Protein AF-A0A968U098-F1 (afdb_monomer_lite)

Foldseek 3Di:
DWDPPPPPCVLVFPFDCAADFVVCLVVVDKDKFLWQCVDPSDDDSDPLSNTWIKIKHFQDDVPDTFWIKMFTASHGNLPDDDDPVVVVVLSPVLNVQLVVLVVVVVVVVVVVVVVVVVDDDDDDDPRPHSLNSNAVSLQVVCVVSVTQKMWIWTQDPVRTTGTRYIIGGDDDDDDDDDD

Radius of gyration: 17.84 Å; chains: 1; bounding box: 46×29×56 Å

pLDDT: mean 72.36, std 17.35, range [29.36, 93.0]

Sequence (179 aa):
MVLFVRCHLNWLATSSTRGLAGWVLRHNHTVVLSHVADDPRWIARSPDQKSGSVIAMPIKHGETLIGVMTLFHEQPNHFPGYDPLLLEGLAALVSLALTATRRRISEMMRRDQSLALLSTSQHLTVERTLEDVAMLLQEKSVSLFDVTYGLLFLSNEHGVLAPVAVARHARGTTEQDHC

Structure (mmCIF, N/CA/C/O backbone):
data_AF-A0A968U098-F1
#
_entry.id   AF-A0A968U098-F1
#
loop_
_atom_site.group_PDB
_atom_site.id
_atom_site.type_symbol
_atom_site.label_atom_id
_atom_site.label_alt_id
_atom_site.label_comp_id
_atom_site.label_asym_id
_atom_site.label_entity_id
_atom_site.label_seq_id
_atom_site.pdbx_PDB_ins_code
_atom_site.Cartn_x
_atom_site.Cartn_y
_atom_site.Cartn_z
_atom_site.occupancy
_atom_site.B_iso_or_equiv
_atom_site.auth_seq_id
_atom_site.auth_comp_id
_atom_site.auth_asym_id
_atom_site.auth_atom_id
_atom_site.pdbx_PDB_model_num
ATOM 1 N N . MET A 1 1 ? 18.638 -8.814 9.107 1.00 34.00 1 MET A N 1
ATOM 2 C CA . MET A 1 1 ? 18.213 -8.054 10.305 1.00 34.00 1 MET A CA 1
ATOM 3 C C . MET A 1 1 ? 17.453 -6.850 9.787 1.00 34.00 1 MET A C 1
ATOM 5 O O . MET A 1 1 ? 18.045 -6.098 9.032 1.00 34.00 1 MET A O 1
ATOM 9 N N . VAL A 1 2 ? 16.149 -6.726 10.043 1.00 36.69 2 VAL A N 1
ATOM 10 C CA . VAL A 1 2 ? 15.359 -5.574 9.568 1.00 36.69 2 VAL A CA 1
ATOM 11 C C . VAL A 1 2 ? 15.826 -4.352 10.360 1.00 36.69 2 VAL A C 1
ATOM 13 O O . VAL A 1 2 ? 15.681 -4.328 11.580 1.00 36.69 2 VAL A O 1
ATOM 16 N N . LEU A 1 3 ? 16.468 -3.379 9.705 1.00 39.25 3 LEU A N 1
ATOM 17 C CA . LEU A 1 3 ? 16.825 -2.132 10.379 1.00 39.25 3 LEU A CA 1
ATOM 18 C C . LEU A 1 3 ? 15.561 -1.282 10.479 1.00 39.25 3 LEU A C 1
ATOM 20 O O . LEU A 1 3 ? 15.007 -0.835 9.473 1.00 39.25 3 LEU A O 1
ATOM 24 N N . PHE A 1 4 ? 15.122 -1.054 11.711 1.00 38.16 4 PHE A N 1
ATOM 25 C CA . PHE A 1 4 ? 14.079 -0.092 12.017 1.00 38.16 4 PHE A CA 1
ATOM 26 C C . PHE A 1 4 ? 14.643 1.309 11.829 1.00 38.16 4 PHE A C 1
ATOM 28 O O . PHE A 1 4 ? 15.234 1.888 12.739 1.00 38.16 4 PHE A O 1
ATOM 35 N N . VAL A 1 5 ? 14.449 1.877 10.645 1.00 39.12 5 VAL A N 1
ATOM 36 C CA . VAL A 1 5 ? 14.678 3.303 10.462 1.00 39.12 5 VAL A CA 1
ATOM 37 C C . VAL A 1 5 ? 13.478 4.022 11.076 1.00 39.12 5 VAL A C 1
ATOM 39 O O . VAL A 1 5 ? 12.508 4.345 10.398 1.00 39.12 5 VAL A O 1
ATOM 42 N N . ARG A 1 6 ? 13.557 4.309 12.380 1.00 38.03 6 ARG A N 1
ATOM 43 C CA . ARG A 1 6 ? 12.706 5.304 13.058 1.00 38.03 6 ARG A CA 1
ATOM 44 C C . ARG A 1 6 ? 13.122 6.725 12.628 1.00 38.03 6 ARG A C 1
ATOM 46 O O . ARG A 1 6 ? 13.157 7.636 13.449 1.00 38.03 6 ARG A O 1
ATOM 53 N N . CYS A 1 7 ? 13.494 6.909 11.353 1.00 35.41 7 CYS A N 1
ATOM 54 C CA . CYS A 1 7 ? 13.735 8.226 10.775 1.00 35.41 7 CYS A CA 1
ATOM 55 C C . CYS A 1 7 ? 12.417 8.960 10.870 1.00 35.41 7 CYS A C 1
ATOM 57 O O . CYS A 1 7 ? 11.389 8.436 10.439 1.00 35.41 7 CYS A O 1
ATOM 59 N N . HIS A 1 8 ? 12.468 10.160 11.436 1.00 37.28 8 HIS A N 1
ATOM 60 C CA . HIS A 1 8 ? 11.374 11.110 11.439 1.00 37.28 8 HIS A CA 1
ATOM 61 C C . HIS A 1 8 ? 10.542 10.980 10.157 1.00 37.28 8 HIS A C 1
ATOM 63 O O . HIS A 1 8 ? 11.017 11.302 9.066 1.00 37.28 8 HIS A O 1
ATOM 69 N N . LEU A 1 9 ? 9.283 10.549 10.309 1.00 45.31 9 LEU A N 1
ATOM 70 C CA . LEU A 1 9 ? 8.266 10.488 9.251 1.00 45.31 9 LEU A CA 1
ATOM 71 C C . LEU A 1 9 ? 8.205 11.788 8.421 1.00 45.31 9 LEU A C 1
ATOM 73 O O . LEU A 1 9 ? 7.712 11.779 7.301 1.00 45.31 9 LEU A O 1
ATOM 77 N N . ASN A 1 10 ? 8.746 12.886 8.952 1.00 36.47 10 ASN A N 1
ATOM 78 C CA . ASN A 1 10 ? 8.757 14.238 8.416 1.00 36.47 10 ASN A CA 1
ATOM 79 C C . ASN A 1 10 ? 9.277 14.383 6.972 1.00 36.47 10 ASN A C 1
ATOM 81 O O . ASN A 1 10 ? 8.803 15.270 6.272 1.00 36.47 10 ASN A O 1
ATOM 85 N N . TRP A 1 11 ? 10.189 13.526 6.491 1.00 35.16 11 TRP A N 1
ATOM 86 C CA . TRP A 1 11 ? 10.687 13.600 5.100 1.00 35.16 11 TRP A CA 1
ATOM 87 C C . TRP A 1 11 ? 9.910 12.724 4.100 1.00 35.16 11 TRP A C 1
ATOM 89 O O . TRP A 1 11 ? 9.937 12.982 2.899 1.00 35.16 11 TRP A O 1
ATOM 99 N N . LEU A 1 12 ? 9.153 11.728 4.580 1.00 46.22 12 LEU A N 1
ATOM 100 C CA . LEU A 1 12 ? 8.230 10.919 3.763 1.00 46.22 12 LEU A CA 1
ATOM 101 C C . LEU A 1 12 ? 6.767 11.394 3.883 1.00 46.22 12 LEU A C 1
ATOM 103 O O . LEU A 1 12 ? 5.911 10.937 3.123 1.00 46.22 12 LEU A O 1
ATOM 107 N N . ALA A 1 13 ? 6.492 12.344 4.787 1.00 44.25 13 ALA A N 1
ATOM 108 C CA . ALA A 1 13 ? 5.191 12.923 5.138 1.00 44.25 13 ALA A CA 1
ATOM 109 C C . ALA A 1 13 ? 4.600 13.876 4.085 1.00 44.25 13 ALA A C 1
ATOM 111 O O . ALA A 1 13 ? 3.908 14.835 4.424 1.00 44.25 13 ALA A O 1
ATOM 112 N N . THR A 1 14 ? 4.806 13.620 2.793 1.00 50.09 14 THR A N 1
ATOM 113 C CA . THR A 1 14 ? 3.927 14.233 1.793 1.00 50.09 14 THR A CA 1
ATOM 114 C C . THR A 1 14 ? 2.668 13.397 1.697 1.00 50.09 14 THR A C 1
ATOM 116 O O . THR A 1 14 ? 2.635 12.337 1.065 1.00 50.09 14 THR A O 1
ATOM 119 N N . SER A 1 15 ? 1.619 13.890 2.349 1.00 54.84 15 SER A N 1
ATOM 120 C CA . SER A 1 15 ? 0.276 13.408 2.112 1.00 54.84 15 SER A CA 1
ATOM 121 C C . SER A 1 15 ? -0.041 13.621 0.628 1.00 54.84 15 SER A C 1
ATOM 123 O O . SER A 1 15 ? 0.012 14.736 0.111 1.00 54.84 15 SER A O 1
ATOM 125 N N . SER A 1 16 ? -0.221 12.535 -0.123 1.00 60.75 16 SER A N 1
ATOM 126 C CA . SER A 1 16 ? -0.297 12.625 -1.583 1.00 60.75 16 SER A CA 1
ATOM 127 C C . SER A 1 16 ? -1.371 11.709 -2.128 1.00 60.75 16 SER A C 1
ATOM 129 O O . SER A 1 16 ? -1.274 10.487 -2.084 1.00 60.75 16 SER A O 1
ATOM 131 N N . THR A 1 17 ? -2.389 12.328 -2.714 1.00 67.38 17 THR A N 1
ATOM 132 C CA . THR A 1 17 ? -3.377 11.667 -3.570 1.00 67.38 17 THR A CA 1
ATOM 133 C C . THR A 1 17 ? -2.851 11.461 -4.996 1.00 67.38 17 THR A C 1
ATOM 135 O O . THR A 1 17 ? -3.585 10.993 -5.869 1.00 67.38 17 THR A O 1
ATOM 13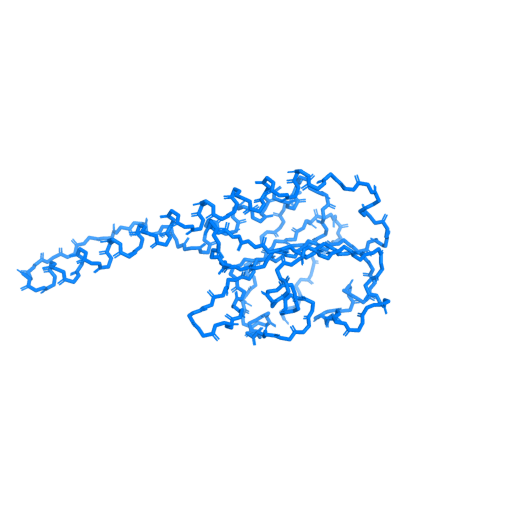8 N N . ARG A 1 18 ? -1.587 11.808 -5.275 1.00 77.75 18 ARG A N 1
ATOM 139 C CA . ARG A 1 18 ? -0.956 11.709 -6.599 1.00 77.75 18 ARG A CA 1
ATOM 140 C C . ARG A 1 18 ? -0.008 10.508 -6.686 1.00 77.75 18 ARG A C 1
ATOM 142 O O . ARG A 1 18 ? 0.319 9.875 -5.686 1.00 77.75 18 ARG A O 1
ATOM 149 N N . GLY A 1 19 ? 0.426 10.201 -7.906 1.00 87.06 19 GLY A N 1
ATOM 150 C CA . GLY A 1 19 ? 1.302 9.067 -8.198 1.00 87.06 19 GLY A CA 1
ATOM 151 C C . GLY A 1 19 ? 0.599 7.710 -8.110 1.00 87.06 19 GLY A C 1
ATOM 152 O O . GLY A 1 19 ? -0.633 7.630 -8.070 1.00 87.06 19 GLY A O 1
ATOM 153 N N . LEU A 1 20 ? 1.395 6.643 -8.092 1.00 90.50 20 LEU A N 1
ATOM 154 C CA . LEU A 1 20 ? 0.936 5.259 -8.176 1.00 90.50 20 LEU A CA 1
ATOM 155 C C . LEU A 1 20 ? -0.011 4.898 -7.027 1.00 90.50 20 LEU A C 1
ATOM 157 O O . LEU A 1 20 ? -1.100 4.392 -7.275 1.00 90.50 20 LEU A O 1
ATOM 161 N N . ALA A 1 21 ? 0.350 5.238 -5.786 1.00 88.31 21 ALA A N 1
ATOM 162 C CA . ALA A 1 21 ? -0.489 4.963 -4.619 1.00 88.31 21 ALA A CA 1
ATOM 163 C C . ALA A 1 21 ? -1.846 5.685 -4.701 1.00 88.31 21 ALA A C 1
ATOM 165 O O . ALA A 1 21 ? -2.891 5.083 -4.472 1.00 88.31 21 ALA A O 1
ATOM 166 N N . GLY A 1 22 ? -1.855 6.956 -5.115 1.00 88.69 22 GLY A N 1
ATOM 167 C CA . GLY A 1 22 ? -3.098 7.692 -5.336 1.00 88.69 22 GLY A CA 1
ATOM 168 C C . GLY A 1 22 ? -3.953 7.110 -6.467 1.00 88.69 22 GLY A C 1
ATOM 169 O O . GLY A 1 22 ? -5.180 7.109 -6.382 1.00 88.69 22 GLY A O 1
ATOM 170 N N . TRP A 1 23 ? -3.323 6.591 -7.526 1.00 92.06 23 TRP A N 1
ATOM 171 C CA . TRP A 1 23 ? -4.032 5.902 -8.604 1.00 92.06 23 TRP A CA 1
ATOM 172 C C . TRP A 1 23 ? -4.686 4.606 -8.111 1.00 92.06 23 TRP A C 1
ATOM 174 O O . TRP A 1 23 ? -5.867 4.405 -8.391 1.00 92.06 23 TRP A O 1
ATOM 184 N N . VAL A 1 24 ? -3.959 3.789 -7.339 1.00 92.75 24 VAL A N 1
ATOM 185 C CA . VAL A 1 24 ? -4.471 2.549 -6.725 1.00 92.75 24 VAL A CA 1
ATOM 186 C C . VAL A 1 24 ? -5.646 2.842 -5.800 1.00 92.75 24 VAL A C 1
ATOM 188 O O . VAL A 1 24 ? -6.665 2.165 -5.890 1.00 92.75 24 VAL A O 1
ATOM 191 N N . LEU A 1 25 ? -5.552 3.892 -4.977 1.00 89.00 25 LEU A N 1
ATOM 192 C CA . LEU A 1 25 ? -6.653 4.307 -4.109 1.00 89.00 25 LEU A CA 1
ATOM 193 C C . LEU A 1 25 ? -7.922 4.637 -4.913 1.00 89.00 25 LEU A C 1
ATOM 195 O O . LEU A 1 25 ? -9.009 4.232 -4.526 1.00 89.00 25 LEU A O 1
ATOM 199 N N . ARG A 1 26 ? -7.803 5.354 -6.039 1.00 88.50 26 ARG A N 1
ATOM 200 C CA . ARG A 1 26 ? -8.969 5.764 -6.847 1.00 88.50 26 ARG A CA 1
ATOM 201 C C . ARG A 1 26 ? -9.582 4.639 -7.674 1.00 88.50 26 ARG A C 1
ATOM 203 O O . ARG A 1 26 ? -10.795 4.599 -7.822 1.00 88.50 26 ARG A O 1
ATOM 210 N N . HIS A 1 27 ? -8.749 3.780 -8.255 1.00 91.00 27 HIS A N 1
ATOM 211 C CA . HIS A 1 27 ? -9.205 2.729 -9.177 1.00 91.00 27 HIS A CA 1
ATOM 212 C C . HIS A 1 27 ? -9.439 1.400 -8.481 1.00 91.00 27 HIS A C 1
ATOM 214 O O . HIS A 1 27 ? -9.984 0.481 -9.081 1.00 91.00 27 HIS A O 1
ATOM 220 N N . ASN A 1 28 ? -9.029 1.301 -7.220 1.00 90.56 28 ASN A N 1
ATOM 221 C CA . ASN A 1 28 ? -9.250 0.140 -6.392 1.00 90.56 28 ASN A CA 1
ATOM 222 C C . ASN A 1 28 ? -8.646 -1.163 -6.947 1.00 90.56 28 ASN A C 1
ATOM 224 O O . ASN A 1 28 ? -9.174 -2.254 -6.719 1.00 90.56 28 ASN A O 1
ATOM 228 N N . HIS A 1 29 ? -7.536 -1.032 -7.675 1.00 90.44 29 HIS A N 1
ATOM 229 C CA . HIS A 1 29 ? -6.861 -2.113 -8.383 1.00 90.44 29 HIS A CA 1
ATOM 230 C C . HIS A 1 29 ? -5.395 -2.196 -7.985 1.00 90.44 29 HIS A C 1
ATOM 232 O O . HIS A 1 29 ? -4.699 -1.180 -7.937 1.00 90.44 29 HIS A O 1
ATOM 238 N N . THR A 1 30 ? -4.928 -3.422 -7.754 1.00 90.75 30 THR A N 1
ATOM 239 C CA . THR A 1 30 ? -3.509 -3.715 -7.565 1.00 90.75 30 THR A CA 1
ATOM 240 C C . THR A 1 30 ? -2.749 -3.454 -8.861 1.00 90.75 30 THR A C 1
ATOM 242 O O . THR A 1 30 ? -3.186 -3.852 -9.940 1.00 90.75 30 THR A O 1
ATOM 245 N N . VAL A 1 31 ? -1.602 -2.787 -8.755 1.00 91.94 31 VAL A N 1
ATOM 246 C CA . VAL A 1 31 ? -0.679 -2.555 -9.868 1.00 91.94 31 VAL A CA 1
ATOM 247 C C . VAL A 1 31 ? 0.639 -3.232 -9.554 1.00 91.94 31 VAL A C 1
ATOM 249 O O . VAL A 1 31 ? 1.175 -3.066 -8.459 1.00 91.94 31 VAL A O 1
ATOM 252 N N . VAL A 1 32 ? 1.174 -3.953 -10.535 1.00 92.12 32 VAL A N 1
ATOM 253 C CA . VAL A 1 32 ? 2.505 -4.552 -10.464 1.00 92.12 32 VAL A CA 1
ATOM 254 C C . VAL A 1 32 ? 3.322 -4.037 -11.629 1.00 92.12 32 VAL A C 1
ATOM 256 O O . VAL A 1 32 ? 2.925 -4.184 -12.783 1.00 92.12 32 VAL A O 1
ATOM 259 N N . LEU A 1 33 ? 4.443 -3.400 -11.313 1.00 92.50 33 LEU A N 1
ATOM 260 C CA . LEU A 1 33 ? 5.384 -2.880 -12.288 1.00 92.50 33 LEU A CA 1
ATOM 261 C C . LEU A 1 33 ? 6.662 -3.697 -12.215 1.00 92.50 33 LEU A C 1
ATOM 263 O O . LEU A 1 33 ? 7.325 -3.748 -11.179 1.00 92.50 33 LEU A O 1
ATOM 267 N N . SER A 1 34 ? 7.026 -4.285 -13.346 1.00 92.31 34 SER A N 1
ATOM 268 C CA . SER A 1 34 ? 8.303 -4.968 -13.518 1.00 92.31 34 SER A CA 1
ATOM 269 C C . SER A 1 34 ? 9.489 -4.005 -13.544 1.00 92.31 34 SER A C 1
ATOM 271 O O . SER A 1 34 ? 10.586 -4.388 -13.149 1.00 92.31 34 SER A O 1
ATOM 273 N N . HIS A 1 35 ? 9.275 -2.764 -13.982 1.00 93.00 35 HIS A N 1
ATOM 274 C CA . HIS A 1 35 ? 10.283 -1.715 -13.977 1.00 93.00 35 HIS A CA 1
ATOM 275 C C . HIS A 1 35 ? 9.633 -0.361 -13.658 1.00 93.00 35 HIS A C 1
ATOM 277 O O . HIS A 1 35 ? 8.705 0.067 -14.341 1.00 93.00 35 HIS A O 1
ATOM 283 N N . VAL A 1 36 ? 10.084 0.312 -12.598 1.00 92.50 36 VAL A N 1
ATOM 284 C CA . VAL A 1 36 ? 9.455 1.553 -12.112 1.00 92.50 36 VAL A CA 1
ATOM 285 C C . VAL A 1 36 ? 9.677 2.757 -13.026 1.00 92.50 36 VAL A C 1
ATOM 287 O O . VAL A 1 36 ? 8.856 3.669 -13.019 1.00 92.50 36 VAL A O 1
ATOM 290 N N . ALA A 1 37 ? 10.749 2.776 -13.825 1.00 91.12 37 ALA A N 1
ATOM 291 C CA . ALA A 1 37 ? 11.002 3.887 -14.748 1.00 91.12 37 ALA A CA 1
ATOM 292 C C . ALA A 1 37 ? 10.045 3.897 -15.952 1.00 91.12 37 ALA A C 1
ATOM 294 O O . ALA A 1 37 ? 9.966 4.900 -16.659 1.00 91.12 37 ALA A O 1
ATOM 295 N N . ASP A 1 38 ? 9.312 2.805 -16.165 1.00 91.56 38 ASP A N 1
ATOM 296 C CA . ASP A 1 38 ? 8.417 2.641 -17.312 1.00 91.56 38 ASP A CA 1
ATOM 297 C C . ASP A 1 38 ? 7.021 3.214 -17.021 1.00 91.56 38 ASP A C 1
ATOM 299 O O . ASP A 1 38 ? 6.179 3.304 -17.915 1.00 91.56 38 ASP A O 1
ATOM 303 N N . ASP A 1 39 ? 6.760 3.620 -15.772 1.00 92.81 39 ASP A N 1
ATOM 304 C CA . ASP A 1 39 ? 5.470 4.143 -15.342 1.00 92.81 39 ASP A CA 1
ATOM 305 C C . ASP A 1 39 ? 5.589 5.580 -14.803 1.00 92.81 39 ASP A C 1
ATOM 307 O O . ASP A 1 39 ? 6.162 5.801 -13.732 1.00 92.81 39 ASP A O 1
ATOM 311 N N . PRO A 1 40 ? 4.979 6.580 -15.466 1.00 90.12 40 PRO A N 1
ATOM 312 C CA . PRO A 1 40 ? 5.054 7.978 -15.038 1.00 90.12 40 PRO A CA 1
ATOM 313 C C . PRO A 1 40 ? 4.319 8.252 -13.718 1.00 90.12 40 PRO A C 1
ATOM 315 O O . PRO A 1 40 ? 4.452 9.331 -13.138 1.00 90.12 40 PRO A O 1
ATOM 318 N N . ARG A 1 41 ? 3.504 7.307 -13.230 1.00 91.31 41 ARG A N 1
ATOM 319 C CA . ARG A 1 41 ? 2.839 7.407 -11.925 1.00 91.31 41 ARG A CA 1
ATOM 320 C C . ARG A 1 41 ? 3.813 7.097 -10.791 1.00 91.31 41 ARG A C 1
ATOM 322 O O . ARG A 1 41 ? 3.513 7.445 -9.647 1.00 91.31 41 ARG A O 1
ATOM 329 N N . TRP A 1 42 ? 4.948 6.452 -11.059 1.00 90.62 42 TRP A N 1
ATOM 330 C CA . TRP A 1 42 ? 5.969 6.240 -10.046 1.00 90.62 42 TRP A CA 1
ATOM 331 C C . TRP A 1 42 ? 6.692 7.550 -9.727 1.00 90.62 42 TRP A C 1
ATOM 333 O O . TRP A 1 42 ? 7.294 8.188 -10.586 1.00 90.62 42 TRP A O 1
ATOM 343 N N . ILE A 1 43 ? 6.629 7.955 -8.460 1.00 87.00 43 ILE A N 1
ATOM 344 C CA . ILE A 1 43 ? 7.309 9.149 -7.961 1.00 87.00 43 ILE A CA 1
ATOM 345 C C . ILE A 1 43 ? 8.424 8.664 -7.040 1.00 87.00 43 ILE A C 1
ATOM 347 O O . ILE A 1 43 ? 8.179 8.372 -5.868 1.00 87.00 43 ILE A O 1
ATOM 351 N N . ALA A 1 44 ? 9.636 8.557 -7.585 1.00 82.62 44 ALA A N 1
ATOM 352 C CA . ALA A 1 44 ? 10.819 8.202 -6.811 1.00 82.62 44 ALA A CA 1
ATOM 353 C C . ALA A 1 44 ? 11.104 9.289 -5.764 1.00 82.62 44 ALA A C 1
ATOM 355 O O . ALA A 1 44 ? 11.212 10.471 -6.099 1.00 82.62 44 ALA A O 1
ATOM 356 N N . ARG A 1 45 ? 11.227 8.893 -4.495 1.00 77.00 45 ARG A N 1
ATOM 357 C CA . ARG A 1 45 ? 11.538 9.801 -3.377 1.00 77.00 45 ARG A CA 1
ATOM 358 C C . ARG A 1 45 ? 13.025 9.837 -3.035 1.00 77.00 45 ARG A C 1
ATOM 360 O O . ARG A 1 45 ? 13.456 10.707 -2.287 1.00 77.00 45 ARG A O 1
ATOM 367 N N . SER A 1 46 ? 13.800 8.921 -3.600 1.00 76.75 46 SER A N 1
ATOM 368 C CA . SER A 1 46 ? 15.240 8.805 -3.405 1.00 76.75 46 SER A CA 1
ATOM 369 C C . SER A 1 46 ? 15.911 8.219 -4.661 1.00 76.75 46 SER A C 1
ATOM 371 O O . SER A 1 46 ? 15.228 7.644 -5.517 1.00 76.75 46 SER A O 1
ATOM 373 N N . PRO A 1 47 ? 17.234 8.395 -4.849 1.00 77.44 47 PRO A N 1
ATOM 374 C CA . PRO A 1 47 ? 17.932 7.922 -6.049 1.00 77.44 47 PRO A CA 1
ATOM 375 C C . PRO A 1 47 ? 17.850 6.406 -6.275 1.00 77.44 47 PRO A C 1
ATOM 377 O O . PRO A 1 47 ? 17.728 5.973 -7.419 1.00 77.44 47 PRO A O 1
ATOM 380 N N . ASP A 1 48 ? 17.855 5.618 -5.201 1.00 77.25 48 ASP A N 1
ATOM 381 C CA . ASP A 1 48 ? 17.701 4.156 -5.195 1.00 77.25 48 ASP A CA 1
ATOM 382 C C . ASP A 1 48 ? 16.305 3.695 -5.643 1.00 77.25 48 ASP A C 1
ATOM 384 O O . ASP A 1 48 ? 16.141 2.5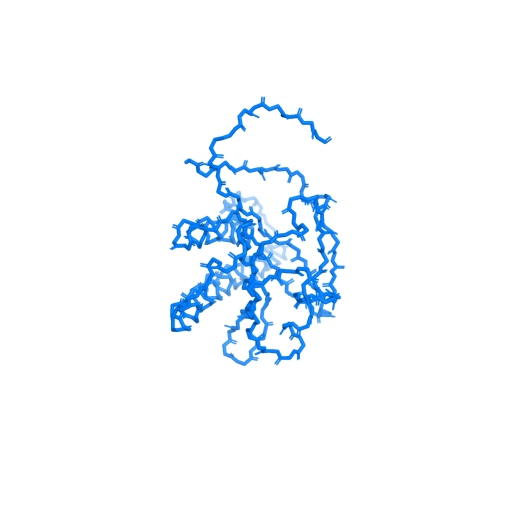64 -6.080 1.00 77.25 48 ASP A O 1
ATOM 388 N N . GLN A 1 49 ? 15.308 4.584 -5.630 1.00 83.00 49 GLN A N 1
ATOM 389 C CA . GLN A 1 49 ? 13.957 4.296 -6.118 1.00 83.00 49 GLN A CA 1
ATOM 390 C C . GLN A 1 49 ? 13.773 4.569 -7.615 1.00 83.00 49 GLN A C 1
ATOM 392 O O . GLN A 1 49 ? 12.666 4.424 -8.126 1.00 83.00 49 GLN A O 1
ATOM 397 N N . LYS A 1 50 ? 14.807 5.003 -8.346 1.00 86.31 50 LYS A N 1
ATOM 398 C CA . LYS A 1 50 ? 14.682 5.303 -9.787 1.00 86.31 50 LYS A CA 1
ATOM 399 C C . LYS A 1 50 ? 14.687 4.061 -10.681 1.00 86.31 50 LYS A C 1
ATOM 401 O O . LYS A 1 50 ? 14.320 4.161 -11.84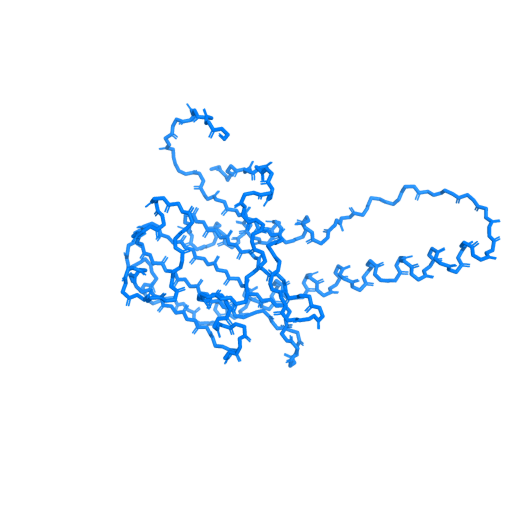7 1.00 86.31 50 LYS A O 1
ATOM 406 N N . SER A 1 51 ? 15.105 2.922 -10.147 1.00 89.25 51 SER A N 1
ATOM 407 C CA . SER A 1 51 ? 15.129 1.627 -10.824 1.00 89.25 51 SER A CA 1
ATOM 408 C C . SER A 1 51 ? 14.585 0.567 -9.876 1.00 89.25 51 SER A C 1
ATOM 410 O O . SER A 1 51 ? 14.588 0.777 -8.667 1.00 89.25 51 SER A O 1
ATOM 412 N N . GLY A 1 52 ? 14.084 -0.539 -10.414 1.00 91.81 52 GLY A N 1
ATOM 413 C CA . GLY A 1 52 ? 13.494 -1.611 -9.620 1.00 91.81 52 GLY A CA 1
ATOM 414 C C . GLY A 1 52 ? 12.078 -1.954 -10.036 1.00 91.81 52 GLY A C 1
ATOM 415 O O . GLY A 1 52 ? 11.602 -1.518 -11.079 1.00 91.81 52 GLY A O 1
ATOM 416 N N . SER A 1 53 ? 11.399 -2.741 -9.217 1.00 92.69 53 SER A N 1
ATOM 417 C CA . SER A 1 53 ? 10.025 -3.187 -9.432 1.00 92.69 53 SER A CA 1
ATOM 418 C C . SER A 1 53 ? 9.160 -2.861 -8.219 1.00 92.69 53 SER A C 1
ATOM 420 O O . SER A 1 53 ? 9.661 -2.661 -7.109 1.00 92.69 53 SER A O 1
ATOM 422 N N . VAL A 1 54 ? 7.845 -2.768 -8.418 1.00 92.44 54 VAL A N 1
ATOM 423 C CA . VAL A 1 54 ? 6.919 -2.409 -7.338 1.00 92.44 54 VAL A CA 1
ATOM 424 C C . VAL A 1 54 ? 5.577 -3.118 -7.470 1.00 92.44 54 VAL A C 1
ATOM 426 O O . VAL A 1 54 ? 5.044 -3.266 -8.566 1.00 92.44 54 VAL A O 1
ATOM 429 N N . ILE A 1 55 ? 5.003 -3.491 -6.332 1.00 92.12 55 ILE A N 1
ATOM 430 C CA . ILE A 1 55 ? 3.597 -3.855 -6.177 1.00 92.12 55 ILE A CA 1
ATOM 431 C C . ILE A 1 55 ? 2.927 -2.762 -5.349 1.00 92.12 55 ILE A C 1
ATOM 433 O O . ILE A 1 55 ? 3.394 -2.433 -4.263 1.00 92.12 55 ILE A O 1
ATOM 437 N N . ALA A 1 56 ? 1.817 -2.211 -5.825 1.00 91.50 56 ALA A N 1
ATOM 438 C CA . ALA A 1 56 ? 0.976 -1.295 -5.065 1.00 91.50 56 ALA A CA 1
ATOM 439 C C . ALA A 1 56 ? -0.448 -1.853 -5.007 1.00 91.50 56 ALA A C 1
ATOM 441 O O . ALA A 1 56 ? -1.069 -2.054 -6.048 1.00 91.50 56 ALA A O 1
ATOM 442 N N . MET A 1 57 ? -0.962 -2.108 -3.805 1.00 91.81 57 MET A N 1
ATOM 443 C CA . MET A 1 57 ? -2.241 -2.789 -3.591 1.00 91.81 57 MET A CA 1
ATOM 444 C C . MET A 1 57 ? -3.164 -2.007 -2.647 1.00 91.81 57 MET A C 1
ATOM 446 O O . MET A 1 57 ? -2.689 -1.408 -1.676 1.00 91.81 57 MET A O 1
ATOM 450 N N . PRO A 1 58 ? -4.483 -2.006 -2.901 1.00 92.12 58 PRO A N 1
ATOM 451 C CA . PRO A 1 58 ? -5.447 -1.401 -1.999 1.00 92.12 58 PRO A CA 1
ATOM 452 C C . PRO A 1 58 ? -5.633 -2.257 -0.742 1.00 92.12 58 PRO A C 1
ATOM 454 O O . PRO A 1 58 ? -5.619 -3.485 -0.796 1.00 92.12 58 PRO A O 1
ATOM 457 N N . ILE A 1 59 ? -5.883 -1.602 0.388 1.00 90.69 59 ILE A N 1
ATOM 458 C CA . ILE A 1 59 ? -6.296 -2.250 1.636 1.00 90.69 59 ILE A CA 1
ATOM 459 C C . ILE A 1 59 ? -7.755 -1.905 1.878 1.00 90.69 59 ILE A C 1
ATOM 461 O O . ILE A 1 59 ? -8.112 -0.725 1.936 1.00 90.69 59 ILE A O 1
ATOM 465 N N . LYS A 1 60 ? -8.590 -2.932 2.041 1.00 88.75 60 LYS A N 1
ATOM 466 C CA . LYS A 1 60 ? -10.045 -2.806 2.157 1.00 88.75 60 LYS A CA 1
ATOM 467 C C . LYS A 1 60 ? -10.575 -3.548 3.366 1.00 88.75 60 LYS A C 1
ATOM 469 O O . LYS A 1 60 ? -10.124 -4.655 3.636 1.00 88.75 60 LYS A O 1
ATOM 474 N N . HIS A 1 61 ? -11.609 -2.990 3.984 1.00 83.19 61 HIS A N 1
ATOM 475 C CA . HIS A 1 61 ? -12.469 -3.703 4.919 1.00 83.19 61 HIS A CA 1
ATOM 476 C C . HIS A 1 61 ? -13.901 -3.713 4.390 1.00 83.19 61 HIS A C 1
ATOM 478 O O . HIS A 1 61 ? -14.560 -2.672 4.358 1.00 83.19 61 HIS A O 1
ATOM 484 N N . GLY A 1 62 ? -14.367 -4.883 3.946 1.00 83.00 62 GLY A N 1
ATOM 485 C CA . GLY A 1 62 ? -15.571 -4.966 3.120 1.00 83.00 62 GLY A CA 1
ATOM 486 C C . GLY A 1 62 ? -15.393 -4.130 1.849 1.00 83.00 62 GLY A C 1
ATOM 487 O O . GLY A 1 62 ? -14.359 -4.221 1.190 1.00 83.00 62 GLY A O 1
ATOM 488 N N . GLU A 1 63 ? -16.355 -3.254 1.566 1.00 81.81 63 GLU A N 1
ATOM 489 C CA . GLU A 1 63 ? -16.310 -2.327 0.424 1.00 81.81 63 GLU A CA 1
ATOM 490 C C . GLU A 1 63 ? -15.522 -1.034 0.707 1.00 81.81 63 GLU A C 1
ATOM 492 O O . GLU A 1 63 ? -15.276 -0.231 -0.193 1.00 81.81 63 GLU A O 1
ATOM 497 N N . THR A 1 64 ? -15.099 -0.814 1.955 1.00 82.19 64 THR A N 1
ATOM 498 C CA . THR A 1 64 ? -14.452 0.437 2.363 1.00 82.19 64 THR A CA 1
ATOM 499 C C . THR A 1 64 ? -12.943 0.373 2.152 1.00 82.19 64 THR A C 1
ATOM 501 O O . THR A 1 64 ? -12.247 -0.436 2.771 1.00 82.19 64 THR A O 1
ATOM 504 N N . LEU A 1 65 ? -12.416 1.284 1.334 1.00 86.31 65 LEU A N 1
ATOM 505 C CA . LEU A 1 65 ? -10.979 1.505 1.168 1.00 86.31 65 LEU A CA 1
ATOM 506 C C . LEU A 1 65 ? -10.374 2.174 2.408 1.00 86.31 65 LEU A C 1
ATOM 508 O O . LEU A 1 65 ? -10.753 3.276 2.796 1.00 86.31 65 LEU A O 1
ATOM 512 N N . ILE A 1 66 ? -9.395 1.507 3.012 1.00 85.38 66 ILE A N 1
ATOM 513 C CA . ILE A 1 66 ? -8.682 1.973 4.206 1.00 85.38 66 ILE A CA 1
ATOM 514 C C . ILE A 1 66 ? -7.364 2.650 3.834 1.00 85.38 66 ILE A C 1
ATOM 516 O O . ILE A 1 66 ? -6.929 3.572 4.528 1.00 85.38 66 ILE A O 1
ATOM 520 N N . GLY A 1 67 ? -6.710 2.197 2.766 1.00 87.75 67 GLY A N 1
ATOM 521 C CA . GLY A 1 67 ? -5.364 2.640 2.440 1.00 87.75 67 GLY A CA 1
ATOM 522 C C . GLY A 1 67 ? -4.744 1.912 1.257 1.00 87.75 67 GLY A C 1
ATOM 523 O O . GLY A 1 67 ? -5.427 1.205 0.515 1.00 87.75 67 GLY A O 1
ATOM 524 N N . VAL A 1 68 ? -3.437 2.094 1.095 1.00 90.06 68 VAL A N 1
ATOM 525 C CA . VAL A 1 68 ? -2.630 1.476 0.040 1.00 90.06 68 VAL A CA 1
ATOM 526 C C . VAL A 1 68 ? -1.324 0.979 0.640 1.00 90.06 68 VAL A C 1
ATOM 528 O O . VAL A 1 68 ? -0.644 1.722 1.348 1.00 90.06 68 VAL A O 1
ATOM 531 N N . MET A 1 69 ? -0.964 -0.262 0.332 1.00 88.44 69 MET A N 1
ATOM 532 C CA . MET A 1 69 ? 0.344 -0.827 0.646 1.00 88.44 69 MET A CA 1
ATOM 533 C C . MET A 1 69 ? 1.188 -0.889 -0.621 1.00 88.44 69 MET A C 1
ATOM 535 O O . MET A 1 69 ? 0.723 -1.358 -1.659 1.00 88.44 69 MET A O 1
ATOM 539 N N . THR A 1 70 ? 2.432 -0.436 -0.525 1.00 88.69 70 THR A N 1
ATOM 540 C CA . THR A 1 70 ? 3.401 -0.469 -1.619 1.00 88.69 70 THR A CA 1
ATOM 541 C C . THR A 1 70 ? 4.602 -1.297 -1.191 1.00 88.69 70 THR A C 1
ATOM 543 O O . THR A 1 70 ? 5.171 -1.040 -0.134 1.00 88.69 70 THR A O 1
ATOM 546 N N . LEU A 1 71 ? 5.001 -2.263 -2.009 1.00 88.56 71 LEU A N 1
ATOM 547 C CA . LEU A 1 71 ? 6.164 -3.123 -1.818 1.00 88.56 71 LEU A CA 1
ATOM 548 C C . LEU A 1 71 ? 7.113 -2.908 -2.992 1.00 88.56 71 LEU A C 1
ATOM 550 O O . LEU A 1 71 ? 6.725 -3.111 -4.137 1.00 88.56 71 LEU A O 1
ATOM 554 N N . PHE A 1 72 ? 8.334 -2.476 -2.719 1.00 89.00 72 PHE A N 1
ATOM 555 C CA . PHE A 1 72 ? 9.328 -2.121 -3.725 1.00 89.00 72 PHE A CA 1
ATOM 556 C C . PHE A 1 72 ? 10.571 -2.983 -3.565 1.00 89.00 72 PHE A C 1
ATOM 558 O O . PHE A 1 72 ? 11.054 -3.199 -2.450 1.00 89.00 72 PHE A O 1
ATOM 565 N N . HIS A 1 73 ? 11.128 -3.394 -4.695 1.00 89.12 73 HIS A N 1
ATOM 566 C CA . HIS A 1 73 ? 12.410 -4.065 -4.757 1.00 89.12 73 HIS A CA 1
ATOM 567 C C . HIS A 1 73 ? 13.330 -3.343 -5.744 1.00 89.12 73 HIS A C 1
ATOM 569 O O . HIS A 1 73 ? 12.904 -2.981 -6.837 1.00 89.12 73 HIS A O 1
ATOM 575 N N . GLU A 1 74 ? 14.594 -3.149 -5.372 1.00 88.19 74 GLU A N 1
ATOM 576 C CA . GLU A 1 74 ? 15.585 -2.413 -6.176 1.00 88.19 74 GLU A CA 1
ATOM 577 C C . GLU A 1 74 ? 15.929 -3.105 -7.505 1.00 88.19 74 GLU A C 1
ATOM 579 O O . GLU A 1 74 ? 16.300 -2.452 -8.478 1.00 88.19 74 GLU A O 1
ATOM 584 N N . GLN A 1 75 ? 15.774 -4.431 -7.572 1.00 88.81 75 GLN A N 1
ATOM 585 C CA . GLN A 1 75 ? 15.924 -5.178 -8.821 1.00 88.81 75 GLN A CA 1
ATOM 586 C C . GLN A 1 75 ? 14.629 -5.125 -9.646 1.00 88.81 75 GLN A C 1
ATOM 588 O O . GLN A 1 75 ? 13.549 -5.440 -9.126 1.00 88.81 75 GLN A O 1
ATOM 593 N N . PRO A 1 76 ? 14.718 -4.771 -10.939 1.00 91.19 76 PRO A N 1
ATOM 594 C CA . PRO A 1 76 ? 13.628 -4.966 -11.882 1.00 91.19 76 PRO A CA 1
ATOM 595 C C . PRO A 1 76 ? 13.243 -6.435 -12.012 1.00 91.19 76 PRO A C 1
ATOM 597 O O . PRO A 1 76 ? 14.067 -7.320 -11.794 1.00 91.19 76 PRO A O 1
ATOM 600 N N . ASN A 1 77 ? 12.006 -6.692 -12.434 1.00 89.94 77 ASN A N 1
ATOM 601 C CA . ASN A 1 77 ? 11.467 -8.038 -12.622 1.00 89.94 77 ASN A CA 1
ATOM 602 C C . ASN A 1 77 ? 11.652 -8.931 -11.381 1.00 89.94 77 ASN A C 1
ATOM 604 O O . ASN A 1 77 ? 11.931 -10.115 -11.533 1.00 89.94 77 ASN A O 1
ATOM 608 N N . HIS A 1 78 ? 11.521 -8.381 -10.167 1.00 88.50 78 HIS A N 1
ATOM 609 C CA . HIS A 1 78 ? 11.608 -9.163 -8.926 1.00 88.50 78 HIS A CA 1
ATOM 610 C C . HIS A 1 78 ? 10.287 -9.858 -8.564 1.00 88.50 78 HIS A C 1
ATOM 612 O O . HIS A 1 78 ? 10.279 -10.849 -7.845 1.00 88.50 78 HIS A O 1
ATOM 618 N N . PHE A 1 79 ? 9.167 -9.401 -9.134 1.00 84.12 79 PHE A N 1
ATOM 619 C CA . PHE A 1 79 ? 7.847 -10.005 -8.935 1.00 84.12 79 PHE A CA 1
ATOM 620 C C . PHE A 1 79 ? 7.323 -10.860 -10.117 1.00 84.12 79 PHE A C 1
ATOM 622 O O . PHE A 1 79 ? 6.124 -10.783 -10.410 1.00 84.12 79 PHE A O 1
ATOM 629 N N . PRO A 1 80 ? 8.134 -11.659 -10.847 1.00 69.69 80 PRO A N 1
ATOM 630 C CA . PRO A 1 80 ? 7.616 -12.490 -11.919 1.00 69.69 80 PRO A CA 1
ATOM 631 C C . PRO A 1 80 ? 6.888 -13.681 -11.285 1.00 69.69 80 PRO A C 1
ATOM 633 O O . PRO A 1 80 ? 7.508 -14.558 -10.692 1.00 69.69 80 PRO A O 1
ATOM 636 N N . GLY A 1 81 ? 5.559 -13.699 -11.383 1.00 66.81 81 GLY A N 1
ATOM 637 C CA . GLY A 1 81 ? 4.750 -14.788 -10.828 1.00 66.81 81 GLY A CA 1
ATOM 638 C C . GLY A 1 81 ? 4.453 -14.665 -9.334 1.00 66.81 81 GLY A C 1
ATOM 639 O O . GLY A 1 81 ? 4.357 -15.682 -8.652 1.00 66.81 81 GLY A O 1
ATOM 640 N N . TYR A 1 82 ? 4.288 -13.440 -8.818 1.00 73.62 82 TYR A N 1
ATOM 641 C CA . TYR A 1 82 ? 3.652 -13.270 -7.511 1.00 73.62 82 TYR A CA 1
ATOM 642 C C . TYR A 1 82 ? 2.284 -13.973 -7.504 1.00 73.62 82 TYR A C 1
ATOM 644 O O . TYR A 1 82 ? 1.558 -13.931 -8.497 1.00 73.62 82 TYR A O 1
ATOM 652 N N . ASP A 1 83 ? 1.929 -14.600 -6.384 1.00 79.50 83 ASP A N 1
ATOM 653 C CA . ASP A 1 83 ? 0.604 -15.187 -6.202 1.00 79.50 83 ASP A CA 1
ATOM 654 C C . ASP A 1 83 ? -0.386 -14.079 -5.793 1.00 79.50 83 ASP A C 1
ATOM 656 O O . ASP A 1 83 ? -0.227 -13.492 -4.712 1.00 79.50 83 ASP A O 1
ATOM 660 N N . PRO A 1 84 ? -1.401 -13.756 -6.620 1.00 80.44 84 PRO A N 1
ATOM 661 C CA . PRO A 1 84 ? -2.416 -12.770 -6.264 1.00 80.44 84 PRO A CA 1
ATOM 662 C C . PRO A 1 84 ? -3.121 -13.113 -4.949 1.00 80.44 84 PRO A C 1
ATOM 664 O O . PRO A 1 84 ? -3.389 -12.212 -4.156 1.00 80.44 84 PRO A O 1
ATOM 667 N N . LEU A 1 85 ? -3.336 -14.403 -4.670 1.00 80.56 85 LEU A N 1
ATOM 668 C CA . LEU A 1 85 ? -4.006 -14.862 -3.456 1.00 80.56 85 LEU A CA 1
ATOM 669 C C . LEU A 1 85 ? -3.185 -14.537 -2.202 1.00 80.56 85 LEU A C 1
ATOM 671 O O . LEU A 1 85 ? -3.737 -14.151 -1.171 1.00 80.56 85 LEU A O 1
ATOM 675 N N . LEU A 1 86 ? -1.856 -14.639 -2.293 1.00 81.38 86 LEU A N 1
ATOM 676 C CA . LEU A 1 86 ? -0.955 -14.285 -1.198 1.00 81.38 86 LEU A CA 1
ATOM 677 C C . LEU A 1 86 ? -0.973 -12.775 -0.920 1.00 81.38 86 LEU A C 1
ATOM 679 O O . LEU A 1 86 ? -1.027 -12.363 0.242 1.00 81.38 86 LEU A O 1
ATOM 683 N N . LEU A 1 87 ? -0.956 -11.943 -1.969 1.00 82.12 87 LEU A N 1
ATOM 684 C CA . LEU A 1 87 ? -1.046 -10.487 -1.809 1.00 82.12 87 LEU A CA 1
ATOM 685 C C . LEU A 1 87 ? -2.396 -10.067 -1.227 1.00 82.12 87 LEU A C 1
ATOM 687 O O . LEU A 1 87 ? -2.437 -9.245 -0.311 1.00 82.12 87 LEU A O 1
ATOM 691 N N . GLU A 1 88 ? -3.490 -10.644 -1.723 1.00 82.56 88 GLU A N 1
ATOM 692 C CA . GLU A 1 88 ? -4.838 -10.392 -1.211 1.00 82.56 88 GLU A CA 1
ATOM 693 C C . GLU A 1 88 ? -4.966 -10.811 0.256 1.00 82.56 88 GLU A C 1
ATOM 695 O O . GLU A 1 88 ? -5.481 -10.045 1.074 1.00 82.56 88 GLU A O 1
ATOM 700 N N . GLY A 1 89 ? -4.423 -11.977 0.621 1.00 83.88 89 GLY A N 1
ATOM 701 C CA . GLY A 1 89 ? -4.376 -12.444 2.005 1.00 83.88 89 GLY A CA 1
ATOM 702 C C . GLY A 1 89 ? -3.626 -11.479 2.924 1.00 83.88 89 GLY A C 1
ATOM 703 O O . GLY A 1 89 ? -4.090 -11.178 4.026 1.00 83.88 89 GLY A O 1
ATOM 704 N N . LEU A 1 90 ? -2.503 -10.922 2.468 1.00 81.88 90 LEU A N 1
ATOM 705 C CA . LEU A 1 90 ? -1.748 -9.940 3.247 1.00 81.88 90 LEU A CA 1
ATOM 706 C C . LEU A 1 90 ? -2.468 -8.598 3.356 1.00 81.88 90 LEU A C 1
ATOM 708 O O . LEU A 1 90 ? -2.542 -8.049 4.455 1.00 81.88 90 LEU A O 1
ATOM 712 N N . ALA A 1 91 ? -3.066 -8.097 2.274 1.00 83.12 91 ALA A N 1
ATOM 713 C CA . ALA A 1 91 ? -3.901 -6.899 2.329 1.00 83.12 91 ALA A CA 1
ATOM 714 C C . ALA A 1 91 ? -5.080 -7.072 3.305 1.00 83.12 91 ALA A C 1
ATOM 716 O O . ALA A 1 91 ? -5.386 -6.155 4.072 1.00 83.12 91 ALA A O 1
ATOM 717 N N . ALA A 1 92 ? -5.699 -8.257 3.337 1.00 83.75 92 ALA A N 1
ATOM 718 C CA . ALA A 1 92 ? -6.781 -8.588 4.261 1.00 83.75 92 ALA A CA 1
ATOM 719 C C . ALA A 1 92 ? -6.309 -8.642 5.724 1.00 83.75 92 ALA A C 1
ATOM 721 O O . ALA A 1 92 ? -6.964 -8.078 6.603 1.00 83.75 92 ALA A O 1
ATOM 722 N N . LEU A 1 93 ? -5.152 -9.256 5.998 1.00 82.81 93 LEU A N 1
ATOM 723 C CA . LEU A 1 93 ? -4.557 -9.278 7.340 1.00 82.81 93 LEU A CA 1
ATOM 724 C C . LEU A 1 93 ? -4.213 -7.869 7.829 1.00 82.81 93 LEU A C 1
ATOM 726 O O . LEU A 1 93 ? -4.508 -7.521 8.977 1.00 82.81 93 LEU A O 1
ATOM 730 N N . VAL A 1 94 ? -3.641 -7.044 6.946 1.00 81.06 94 VAL A N 1
ATOM 731 C CA . VAL A 1 94 ? -3.346 -5.641 7.243 1.00 81.06 94 VAL A CA 1
ATOM 732 C C . VAL A 1 94 ? -4.632 -4.878 7.534 1.00 81.06 94 VAL A C 1
ATOM 734 O O . VAL A 1 94 ? -4.721 -4.192 8.553 1.00 81.06 94 VAL A O 1
ATOM 737 N N . SER A 1 95 ? -5.662 -5.044 6.701 1.00 85.38 95 SER A N 1
ATOM 738 C CA . SER A 1 95 ? -6.967 -4.430 6.943 1.00 85.38 95 SER A CA 1
ATOM 739 C C . SER A 1 95 ? -7.538 -4.815 8.303 1.00 85.38 95 SER A C 1
ATOM 741 O O . SER A 1 95 ? -7.977 -3.931 9.039 1.00 85.38 95 SER A O 1
ATOM 743 N N . LEU A 1 96 ? -7.555 -6.107 8.634 1.00 81.38 96 LEU A N 1
ATOM 744 C CA . LEU A 1 96 ? -8.164 -6.603 9.863 1.00 81.38 96 LEU A CA 1
ATOM 745 C C . LEU A 1 96 ? -7.505 -5.975 11.092 1.00 81.38 96 LEU A C 1
ATOM 747 O O . LEU A 1 96 ? -8.196 -5.473 11.981 1.00 81.38 96 LEU A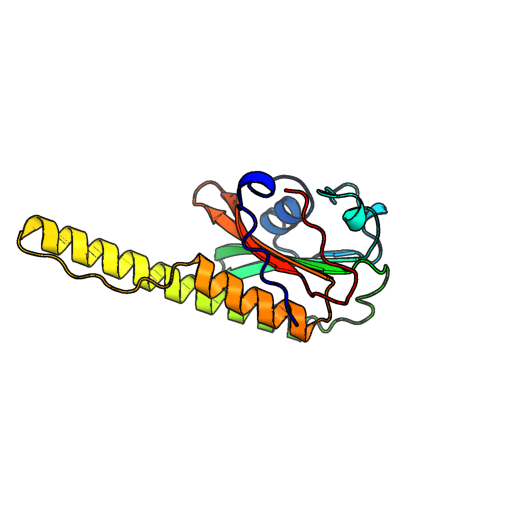 O 1
ATOM 751 N N . ALA A 1 97 ? -6.173 -5.966 11.120 1.00 76.44 97 ALA A N 1
ATOM 752 C CA . ALA A 1 97 ? -5.420 -5.417 12.235 1.00 76.44 97 ALA A CA 1
ATOM 753 C C . ALA A 1 97 ? -5.634 -3.902 12.377 1.00 76.44 97 ALA A C 1
ATOM 755 O O . ALA A 1 97 ? -5.875 -3.415 13.480 1.00 76.44 97 ALA A O 1
ATOM 756 N N . LEU A 1 98 ? -5.613 -3.156 11.266 1.00 79.00 98 LEU A N 1
ATOM 757 C CA . LEU A 1 98 ? -5.852 -1.711 11.279 1.00 79.00 98 LEU A CA 1
ATOM 758 C C . LEU A 1 98 ? -7.265 -1.370 11.758 1.00 79.00 98 LEU A C 1
ATOM 760 O O . LEU A 1 98 ? -7.435 -0.465 12.577 1.00 79.00 98 LEU A O 1
ATOM 764 N N . THR A 1 99 ? -8.278 -2.093 11.276 1.00 79.94 99 THR A N 1
ATOM 765 C CA . THR A 1 99 ? -9.673 -1.878 11.679 1.00 79.94 99 THR A CA 1
ATOM 766 C C . THR A 1 99 ? -9.873 -2.194 13.160 1.00 79.94 99 THR A C 1
ATOM 768 O O . THR A 1 99 ? -10.512 -1.413 13.867 1.00 79.94 99 THR A O 1
ATOM 771 N N . ALA A 1 100 ? -9.294 -3.293 13.658 1.00 77.81 100 ALA A N 1
ATOM 772 C CA . ALA A 1 100 ? -9.359 -3.654 15.073 1.00 77.81 100 ALA A CA 1
ATOM 773 C C . ALA A 1 100 ? -8.722 -2.576 15.967 1.00 77.81 100 ALA A C 1
ATOM 775 O O . ALA A 1 100 ? -9.313 -2.175 16.973 1.00 77.81 100 ALA A O 1
ATOM 776 N N . THR A 1 101 ? -7.561 -2.050 15.569 1.00 74.69 101 THR A N 1
ATOM 777 C CA . THR A 1 101 ? -6.873 -0.977 16.299 1.00 74.69 101 THR A CA 1
ATOM 778 C C . THR A 1 101 ? -7.661 0.329 16.270 1.00 74.69 101 THR A C 1
ATOM 780 O O . THR A 1 101 ? -7.881 0.920 17.326 1.00 74.69 101 THR A O 1
ATOM 783 N N . ARG A 1 102 ? -8.167 0.754 15.100 1.00 76.62 102 ARG A N 1
ATOM 784 C CA . ARG A 1 102 ? -9.019 1.954 14.985 1.00 76.62 102 ARG A CA 1
ATOM 785 C C . ARG A 1 102 ? -10.244 1.858 15.888 1.00 76.62 102 ARG A C 1
ATOM 787 O O . ARG A 1 102 ? -10.509 2.783 16.647 1.00 76.62 102 ARG A O 1
ATOM 794 N N . ARG A 1 103 ? -10.948 0.721 15.862 1.00 77.69 103 ARG A N 1
ATOM 795 C CA . ARG A 1 103 ? -12.124 0.491 16.710 1.00 77.69 103 ARG A CA 1
ATOM 796 C C . ARG A 1 103 ? -11.783 0.601 18.194 1.00 77.69 103 ARG A C 1
ATOM 798 O O . ARG A 1 103 ? -12.493 1.289 18.921 1.00 77.69 103 ARG A O 1
ATOM 805 N N . ARG A 1 104 ? -10.688 -0.026 18.634 1.00 74.44 104 ARG A N 1
ATOM 806 C CA . ARG A 1 104 ? -10.241 0.028 20.033 1.00 74.44 104 ARG A CA 1
ATOM 807 C C . ARG A 1 104 ? -9.924 1.458 20.477 1.00 74.44 104 ARG A C 1
ATOM 809 O O . ARG A 1 104 ? -10.349 1.850 21.559 1.00 74.44 104 ARG A O 1
ATOM 816 N N . ILE A 1 105 ? -9.228 2.234 19.644 1.00 72.12 105 ILE A N 1
ATOM 817 C CA . ILE A 1 105 ? -8.908 3.643 19.929 1.00 72.12 105 ILE A CA 1
ATOM 818 C C . ILE A 1 105 ? -10.195 4.472 20.029 1.00 72.12 105 ILE A C 1
ATOM 820 O O . ILE A 1 105 ? -10.380 5.203 20.997 1.00 72.12 105 ILE A O 1
ATOM 824 N N . SER A 1 106 ? -11.135 4.317 19.090 1.00 77.50 106 SER A N 1
ATOM 825 C CA . SER A 1 106 ? -12.422 5.025 19.144 1.00 77.50 106 SER A CA 1
ATOM 826 C C . SER A 1 106 ? -13.258 4.648 20.373 1.00 77.50 106 SER A C 1
ATOM 828 O O . SER A 1 106 ? -13.917 5.506 20.961 1.00 77.50 106 SER A O 1
ATOM 830 N N . GLU A 1 107 ? -13.238 3.377 20.781 1.00 80.69 107 GLU A N 1
ATOM 831 C CA . GLU A 1 107 ? -13.899 2.909 22.004 1.00 80.69 107 GLU A CA 1
ATOM 832 C C . GLU A 1 107 ? -13.245 3.494 23.263 1.00 80.69 107 GLU A C 1
ATOM 834 O O . GLU A 1 107 ? -13.964 3.916 24.169 1.00 80.69 107 GLU A O 1
ATOM 839 N N . MET A 1 108 ? -11.910 3.574 23.311 1.00 72.06 108 MET A N 1
ATOM 840 C CA . MET A 1 108 ? -11.178 4.238 24.394 1.00 72.06 108 MET A CA 1
ATOM 841 C C . MET A 1 108 ? -11.517 5.729 24.469 1.00 72.06 108 MET A C 1
ATOM 843 O O . MET A 1 108 ? -11.929 6.191 25.525 1.00 72.06 108 MET A O 1
ATOM 847 N N . MET A 1 109 ? -11.478 6.457 23.349 1.00 72.94 109 MET A N 1
ATOM 848 C CA . MET A 1 109 ? -11.834 7.882 23.313 1.00 72.94 109 MET A CA 1
ATOM 849 C C . MET A 1 109 ? -13.279 8.142 23.761 1.00 72.94 109 MET A C 1
ATOM 851 O O . MET A 1 109 ? -13.539 9.094 24.494 1.00 72.94 109 MET A O 1
ATOM 855 N N . ARG A 1 110 ? -14.234 7.287 23.364 1.00 76.75 110 ARG A N 1
ATOM 856 C CA . ARG A 1 110 ? -15.631 7.383 23.831 1.00 76.75 110 ARG A CA 1
ATOM 857 C C . ARG A 1 110 ? -15.758 7.145 25.334 1.00 76.75 110 ARG A C 1
ATOM 859 O O . ARG A 1 110 ? -16.552 7.822 25.992 1.00 76.75 110 ARG A O 1
ATOM 866 N N . ARG A 1 111 ? -15.000 6.186 25.876 1.00 70.38 111 ARG A N 1
ATOM 867 C CA . ARG A 1 111 ? -14.947 5.931 27.322 1.00 70.38 111 ARG A CA 1
ATOM 868 C C . ARG A 1 111 ? -14.349 7.124 28.054 1.00 70.38 111 ARG A C 1
ATOM 870 O O . ARG A 1 111 ? -14.980 7.600 28.988 1.00 70.38 111 ARG A O 1
ATOM 877 N N . ASP A 1 112 ? -13.233 7.662 27.579 1.00 69.81 112 ASP A N 1
ATOM 878 C CA . ASP A 1 112 ? -12.584 8.832 28.172 1.00 69.81 112 ASP A CA 1
ATOM 879 C C . ASP A 1 112 ? -13.481 10.068 28.143 1.00 69.81 112 ASP A C 1
ATOM 881 O O . ASP A 1 112 ? -13.594 10.746 29.156 1.00 69.81 112 ASP A O 1
ATOM 885 N N . GLN A 1 113 ? -14.198 10.337 27.047 1.00 71.56 113 GLN A N 1
ATOM 886 C CA . GLN A 1 113 ? -15.182 11.429 27.002 1.00 71.56 113 GLN A CA 1
ATOM 887 C C . GLN A 1 113 ? -16.307 11.233 28.026 1.00 71.56 113 GLN A C 1
ATOM 889 O O . GLN A 1 113 ? -16.700 12.177 28.709 1.00 71.56 113 GLN A O 1
ATOM 894 N N . SER A 1 114 ? -16.805 10.001 28.164 1.00 67.94 114 SER A N 1
ATOM 895 C CA . SER A 1 114 ? -17.856 9.673 29.135 1.00 67.94 114 SER A CA 1
ATOM 896 C C . SER A 1 114 ? -17.361 9.803 30.581 1.00 67.94 114 SER A C 1
ATOM 898 O O . SER A 1 114 ? -18.099 10.264 31.447 1.00 67.94 114 SER A O 1
ATOM 900 N N . LEU A 1 115 ? -16.104 9.435 30.842 1.00 63.06 115 LEU A N 1
ATOM 901 C CA . LEU A 1 115 ? -15.455 9.551 32.150 1.00 63.06 115 LEU A CA 1
ATOM 902 C C . LEU A 1 115 ? -15.038 10.995 32.468 1.00 63.06 115 LEU A C 1
ATOM 904 O O . LEU A 1 115 ? -15.117 11.408 33.621 1.00 63.06 115 LEU A O 1
ATOM 908 N N . ALA A 1 116 ? -14.663 11.791 31.464 1.00 61.47 116 ALA A N 1
ATOM 909 C CA . ALA A 1 116 ? -14.367 13.215 31.603 1.00 61.47 116 ALA A CA 1
ATOM 910 C C . ALA A 1 116 ? -15.607 14.015 32.028 1.00 61.47 116 ALA A C 1
ATOM 912 O O . ALA A 1 116 ? -15.490 14.916 32.855 1.00 61.47 116 ALA A O 1
ATOM 913 N N . LEU A 1 117 ? -16.796 13.640 31.540 1.00 62.16 117 LEU A N 1
ATOM 914 C CA . LEU A 1 117 ? -18.072 14.199 32.007 1.00 62.16 117 LEU A CA 1
ATOM 915 C C . LEU A 1 117 ? -18.382 13.860 33.477 1.00 62.16 117 LEU A C 1
ATOM 917 O O . LEU A 1 117 ? -19.173 14.559 34.104 1.00 62.16 117 LEU A O 1
ATOM 921 N N . LEU A 1 118 ? -17.770 12.808 34.027 1.00 66.50 118 LEU A N 1
ATOM 922 C CA . LEU A 1 118 ? -18.000 12.321 35.393 1.00 66.50 118 LEU A CA 1
ATOM 923 C C . LEU A 1 118 ? -16.843 12.633 36.365 1.00 66.50 118 LEU A C 1
ATOM 925 O O . LEU A 1 118 ? -16.968 12.337 37.546 1.00 66.50 118 LEU A O 1
ATOM 929 N N . SER A 1 119 ? -15.748 13.223 35.867 1.00 56.31 119 SER A N 1
ATOM 930 C CA . SER A 1 119 ? -14.499 13.627 36.537 1.00 56.31 119 SER A CA 1
ATOM 931 C C . SER A 1 119 ? -14.076 12.823 37.781 1.00 56.31 119 SER A C 1
ATOM 933 O O . SER A 1 119 ? -14.608 13.054 38.862 1.00 56.31 119 SER A O 1
ATOM 935 N N . THR A 1 120 ? -13.032 11.989 37.663 1.00 47.88 120 THR A N 1
ATOM 936 C CA . THR A 1 120 ? -11.853 11.904 38.569 1.00 47.88 120 THR A CA 1
ATOM 937 C C . THR A 1 120 ? -10.885 10.809 38.066 1.00 47.88 120 THR A C 1
ATOM 939 O O . THR A 1 120 ? -11.266 9.653 37.943 1.00 47.88 120 THR A O 1
ATOM 942 N N . SER A 1 121 ? -9.623 11.201 37.849 1.00 49.53 121 SER A N 1
ATOM 943 C CA . SER A 1 121 ? -8.376 10.404 37.798 1.00 49.53 121 SER A CA 1
ATOM 944 C C . SER A 1 121 ? -8.042 9.445 36.637 1.00 49.53 121 SER A C 1
ATOM 946 O O . SER A 1 121 ? -8.635 8.392 36.446 1.00 49.53 121 SER A O 1
ATOM 948 N N . GLN A 1 122 ? -6.957 9.846 35.955 1.00 57.44 122 GLN A N 1
ATOM 949 C CA . GLN A 1 122 ? -5.786 9.102 35.453 1.00 57.44 122 GLN A CA 1
ATOM 950 C C . GLN A 1 122 ? -5.863 7.570 35.372 1.00 57.44 122 GLN A C 1
ATOM 952 O O . GLN A 1 122 ? -6.046 6.935 36.396 1.00 57.44 122 GLN A O 1
ATOM 957 N N . HIS A 1 123 ? -5.466 6.999 34.225 1.00 44.50 123 HIS A N 1
ATOM 958 C CA . HIS A 1 123 ? -4.482 5.904 34.160 1.00 44.50 123 HIS A CA 1
ATOM 959 C C . HIS A 1 123 ? -3.863 5.795 32.752 1.00 44.50 123 HIS A C 1
ATOM 961 O O . HIS A 1 123 ? -4.563 5.824 31.743 1.00 44.50 123 HIS A O 1
ATOM 967 N N . LEU A 1 124 ? -2.532 5.648 32.696 1.00 48.00 124 LEU A N 1
ATOM 968 C CA . LEU A 1 124 ? -1.770 5.302 31.492 1.00 48.00 124 LEU A CA 1
ATOM 969 C C . LEU A 1 124 ? -2.249 3.945 30.965 1.00 48.00 124 LEU A C 1
ATOM 971 O O . LEU A 1 124 ? -1.944 2.904 31.546 1.00 48.00 124 LEU A O 1
ATOM 975 N N . THR A 1 125 ? -2.973 3.949 29.851 1.00 41.62 125 THR A N 1
ATOM 976 C CA . THR A 1 125 ? -3.148 2.744 29.042 1.00 41.62 125 THR A CA 1
ATOM 977 C C . THR A 1 125 ? -2.030 2.760 28.015 1.00 41.62 125 THR A C 1
ATOM 979 O O . THR A 1 125 ? -1.870 3.752 27.313 1.00 41.62 125 THR A O 1
ATOM 982 N N . VAL A 1 126 ? -1.233 1.693 27.934 1.00 49.84 126 VAL A N 1
ATOM 983 C CA . VAL A 1 126 ? -0.290 1.525 26.823 1.00 49.84 126 VAL A CA 1
ATOM 984 C C . VAL A 1 126 ? -1.127 1.374 25.552 1.00 49.84 126 VAL A C 1
ATOM 986 O O . VAL A 1 126 ? -1.603 0.287 25.217 1.00 49.84 126 VAL A O 1
ATOM 989 N N . GLU A 1 127 ? -1.381 2.501 24.895 1.00 48.56 127 GLU A N 1
ATOM 990 C CA . GLU A 1 127 ? -1.924 2.567 23.552 1.00 48.56 127 GLU A CA 1
ATOM 991 C C . GLU A 1 127 ? -0.855 2.002 22.630 1.00 48.56 127 GLU A C 1
ATOM 993 O O . GLU A 1 127 ? 0.174 2.626 22.397 1.00 48.56 127 GLU A O 1
ATOM 998 N N . ARG A 1 128 ? -1.082 0.799 22.099 1.00 50.00 128 ARG A N 1
ATOM 999 C CA . ARG A 1 128 ? -0.447 0.484 20.823 1.00 50.00 128 ARG A CA 1
ATOM 1000 C C . ARG A 1 128 ? -1.087 1.411 19.812 1.00 50.00 128 ARG A C 1
ATOM 1002 O O . ARG A 1 128 ? -2.294 1.305 19.568 1.00 50.00 128 ARG A O 1
ATOM 1009 N N . THR A 1 129 ? -0.308 2.348 19.294 1.00 63.25 129 THR A N 1
ATOM 1010 C CA . THR A 1 129 ? -0.819 3.279 18.298 1.00 63.25 129 THR A CA 1
ATOM 1011 C C . THR A 1 129 ? -1.102 2.507 17.008 1.00 63.25 129 THR A C 1
ATOM 1013 O O . THR A 1 129 ? -0.631 1.385 16.788 1.00 63.25 129 THR A O 1
ATOM 1016 N N . LEU A 1 130 ? -1.913 3.091 16.127 1.00 61.41 130 LEU A N 1
ATOM 1017 C CA . LEU A 1 130 ? -2.159 2.533 14.794 1.00 61.41 130 LEU A CA 1
ATOM 1018 C C . LEU A 1 130 ? -0.847 2.298 14.021 1.00 61.41 130 LEU A C 1
ATOM 1020 O O . LEU A 1 130 ? -0.763 1.381 13.205 1.00 61.41 130 LEU A O 1
ATOM 1024 N N . GLU A 1 131 ? 0.171 3.097 14.330 1.00 62.94 131 GLU A N 1
ATOM 1025 C CA . GLU A 1 131 ? 1.516 3.037 13.764 1.00 62.94 131 GLU A CA 1
ATOM 1026 C C . GLU A 1 131 ? 2.255 1.768 14.202 1.00 62.94 131 GLU A C 1
ATOM 1028 O O . GLU A 1 131 ? 2.847 1.101 13.360 1.00 62.94 131 GLU A O 1
ATOM 1033 N N . ASP A 1 132 ? 2.158 1.352 15.469 1.00 66.38 132 ASP A N 1
ATOM 1034 C CA . ASP A 1 132 ? 2.833 0.140 15.964 1.00 66.38 132 ASP A CA 1
ATOM 1035 C C . ASP A 1 132 ? 2.354 -1.130 15.251 1.00 66.38 132 ASP A C 1
ATOM 1037 O O . ASP A 1 132 ? 3.138 -2.014 14.894 1.00 66.38 132 ASP A O 1
ATOM 1041 N N . VAL A 1 133 ? 1.042 -1.225 15.024 1.00 67.75 133 VAL A N 1
ATOM 1042 C CA . VAL A 1 133 ? 0.433 -2.366 14.326 1.00 67.75 133 VAL A CA 1
ATOM 1043 C C . VAL A 1 133 ? 0.764 -2.331 12.836 1.00 67.75 133 VAL A C 1
ATOM 1045 O O . VAL A 1 133 ? 1.091 -3.367 12.254 1.00 67.75 133 VAL A O 1
ATOM 1048 N N . ALA A 1 134 ? 0.726 -1.144 12.231 1.00 65.44 134 ALA A N 1
ATOM 1049 C CA . ALA A 1 134 ? 1.147 -0.931 10.854 1.00 65.44 134 ALA A CA 1
ATOM 1050 C C . ALA A 1 134 ? 2.615 -1.331 10.631 1.00 65.44 134 ALA A C 1
ATOM 1052 O O . ALA A 1 134 ? 2.914 -2.048 9.677 1.00 65.44 134 ALA A O 1
ATOM 1053 N N . MET A 1 135 ? 3.518 -0.925 11.527 1.00 65.38 135 MET A N 1
ATOM 1054 C CA . MET A 1 135 ? 4.944 -1.251 11.455 1.00 65.38 135 MET A CA 1
ATOM 1055 C C . MET A 1 135 ? 5.194 -2.757 11.547 1.00 65.38 135 MET A C 1
ATOM 1057 O O . MET A 1 135 ? 5.916 -3.298 10.711 1.00 65.38 135 MET A O 1
ATOM 1061 N N . LEU A 1 136 ? 4.560 -3.448 12.501 1.00 70.06 136 LEU A N 1
ATOM 1062 C CA . LEU A 1 136 ? 4.720 -4.898 12.675 1.00 70.06 136 LEU A CA 1
ATOM 1063 C C . LEU A 1 136 ? 4.283 -5.683 11.430 1.00 70.06 136 LEU A C 1
ATOM 1065 O O . LEU A 1 136 ? 4.914 -6.663 11.031 1.00 70.06 136 LEU A O 1
ATOM 1069 N N . LEU A 1 137 ? 3.174 -5.274 10.819 1.00 67.94 137 LEU A N 1
ATOM 1070 C CA . LEU A 1 137 ? 2.680 -5.923 9.611 1.00 67.94 137 LEU A CA 1
ATOM 1071 C C . LEU A 1 137 ? 3.581 -5.639 8.414 1.00 67.94 137 LEU A C 1
ATOM 1073 O O . LEU A 1 137 ? 3.865 -6.552 7.641 1.00 67.94 137 LEU A O 1
ATOM 1077 N N . GLN A 1 138 ? 4.072 -4.405 8.291 1.00 68.12 138 GLN A N 1
ATOM 1078 C CA . GLN A 1 138 ? 4.995 -4.044 7.224 1.00 68.12 138 GLN A CA 1
ATOM 1079 C C . GLN A 1 138 ? 6.309 -4.825 7.330 1.00 68.12 138 GLN A C 1
ATOM 1081 O O . GLN A 1 138 ? 6.812 -5.297 6.315 1.00 68.12 138 GLN A O 1
ATOM 1086 N N . GLU A 1 139 ? 6.833 -5.023 8.541 1.00 68.50 139 GLU A N 1
ATOM 1087 C CA . GLU A 1 139 ? 8.019 -5.849 8.792 1.00 68.50 139 GLU A CA 1
ATOM 1088 C C . GLU A 1 139 ? 7.830 -7.283 8.282 1.00 68.50 139 GLU A C 1
ATOM 1090 O O . GLU A 1 139 ? 8.676 -7.811 7.555 1.00 68.50 139 GLU A O 1
ATOM 1095 N N . LYS A 1 140 ? 6.690 -7.902 8.608 1.00 69.06 140 LYS A N 1
ATOM 1096 C CA . LYS A 1 140 ? 6.381 -9.255 8.136 1.00 69.06 140 LYS A CA 1
ATOM 1097 C C . LYS A 1 140 ? 6.228 -9.310 6.621 1.00 69.06 140 LYS A C 1
ATOM 1099 O O . LYS A 1 140 ? 6.768 -10.226 6.010 1.00 69.06 140 LYS A O 1
ATOM 1104 N N . SER A 1 141 ? 5.561 -8.329 6.014 1.00 68.19 141 SER A N 1
ATOM 1105 C CA . SER A 1 141 ? 5.434 -8.237 4.553 1.00 68.19 141 SER A CA 1
ATOM 1106 C C . SER A 1 141 ? 6.796 -8.111 3.874 1.00 68.19 141 SER A C 1
ATOM 1108 O O . SER A 1 141 ? 7.056 -8.792 2.886 1.00 68.19 141 SER A O 1
ATOM 1110 N N . VAL A 1 142 ? 7.694 -7.293 4.431 1.00 68.38 142 VAL A N 1
ATOM 1111 C CA . VAL A 1 142 ? 9.055 -7.131 3.911 1.00 68.38 142 VAL A CA 1
ATOM 1112 C C . VAL A 1 142 ? 9.839 -8.441 3.970 1.00 68.38 142 VAL A C 1
ATOM 1114 O O . VAL A 1 142 ? 10.500 -8.804 3.001 1.00 68.38 142 VAL A O 1
ATOM 1117 N N . SER A 1 143 ? 9.730 -9.185 5.073 1.00 66.88 143 SER A N 1
ATOM 1118 C CA . SER A 1 143 ? 10.402 -10.480 5.217 1.00 66.88 143 SER A CA 1
ATOM 1119 C C . SER A 1 143 ? 9.793 -11.586 4.353 1.00 66.88 143 SER A C 1
ATOM 1121 O O . SER A 1 143 ? 10.524 -12.483 3.944 1.00 66.88 143 SER A O 1
ATOM 1123 N N . LEU A 1 144 ? 8.479 -11.569 4.118 1.00 68.38 144 LEU A N 1
ATOM 1124 C CA . LEU A 1 144 ? 7.786 -12.604 3.342 1.00 68.38 144 LEU A CA 1
ATOM 1125 C C . LEU A 1 144 ? 8.053 -12.483 1.842 1.00 68.38 144 LEU A C 1
ATOM 1127 O O . LEU A 1 144 ? 8.099 -13.499 1.156 1.00 68.38 144 LEU A O 1
ATOM 1131 N N . PHE A 1 145 ? 8.229 -11.257 1.346 1.00 67.12 145 PHE A N 1
ATOM 1132 C CA . PHE A 1 145 ? 8.408 -10.990 -0.080 1.00 67.12 145 PHE A CA 1
ATOM 1133 C C . PHE A 1 145 ? 9.849 -10.684 -0.495 1.00 67.12 145 PHE A C 1
ATOM 1135 O O . PHE A 1 145 ? 10.059 -10.334 -1.647 1.00 67.12 145 PHE A O 1
ATOM 1142 N N . ASP A 1 146 ? 10.817 -10.775 0.423 1.00 70.25 146 ASP A N 1
ATOM 1143 C CA . ASP A 1 146 ? 12.218 -10.385 0.191 1.00 70.25 146 ASP A CA 1
ATOM 1144 C C . ASP A 1 146 ? 12.365 -8.983 -0.438 1.00 70.25 146 ASP A C 1
ATOM 1146 O O . ASP A 1 146 ? 13.253 -8.726 -1.242 1.00 70.25 146 ASP A O 1
ATOM 1150 N N . VAL A 1 147 ? 11.475 -8.050 -0.080 1.00 69.38 147 VAL A N 1
ATOM 1151 C CA . VAL A 1 147 ? 11.443 -6.716 -0.696 1.00 69.38 147 VAL A CA 1
ATOM 1152 C C . VAL A 1 147 ? 12.427 -5.757 -0.039 1.00 69.38 147 VAL A C 1
ATOM 1154 O O . VAL A 1 147 ? 12.639 -5.785 1.170 1.00 69.38 147 VAL A O 1
ATOM 1157 N N . THR A 1 148 ? 13.002 -4.843 -0.819 1.00 68.31 148 THR A N 1
ATOM 1158 C CA . THR A 1 148 ? 13.942 -3.836 -0.307 1.00 68.31 148 THR A CA 1
ATOM 1159 C C . THR A 1 148 ? 13.242 -2.861 0.642 1.00 68.31 148 THR A C 1
ATOM 1161 O O . THR A 1 148 ? 13.800 -2.467 1.669 1.00 68.31 148 THR A O 1
ATOM 1164 N N . TYR A 1 149 ? 12.006 -2.480 0.318 1.00 75.81 149 TYR A N 1
ATOM 1165 C CA . TYR A 1 149 ? 11.253 -1.458 1.032 1.00 75.81 149 TYR A CA 1
ATOM 1166 C C . TYR A 1 149 ? 9.748 -1.701 0.951 1.00 75.81 149 TYR A C 1
ATOM 1168 O O . TYR A 1 149 ? 9.228 -2.193 -0.049 1.00 75.81 149 TYR A O 1
ATOM 1176 N N . GLY A 1 150 ? 9.033 -1.300 1.996 1.00 75.88 150 GLY A N 1
ATOM 1177 C CA . GLY A 1 150 ? 7.585 -1.272 1.997 1.00 75.88 150 GLY A CA 1
ATOM 1178 C C . GLY A 1 150 ? 7.020 -0.031 2.681 1.00 75.88 150 GLY A C 1
ATOM 1179 O O . GLY A 1 150 ? 7.530 0.391 3.721 1.00 75.88 150 GLY A O 1
ATOM 1180 N N . LEU A 1 151 ? 5.951 0.527 2.108 1.00 79.31 151 LEU A N 1
ATOM 1181 C CA . LEU A 1 151 ? 5.129 1.548 2.754 1.00 79.31 151 LEU A CA 1
ATOM 1182 C C . LEU A 1 151 ? 3.710 1.076 2.980 1.00 79.31 151 LEU A C 1
ATOM 1184 O O . LEU A 1 151 ? 3.107 0.434 2.117 1.00 79.31 151 LEU A O 1
ATOM 1188 N N . LEU A 1 152 ? 3.137 1.618 4.044 1.00 80.44 152 LEU A N 1
ATOM 1189 C CA . LEU A 1 152 ? 1.711 1.642 4.272 1.00 80.44 152 LEU A CA 1
ATOM 1190 C C . LEU A 1 152 ? 1.202 3.080 4.332 1.00 80.44 152 LEU A C 1
ATOM 1192 O O . LEU A 1 152 ? 1.618 3.866 5.187 1.00 80.44 152 LEU A O 1
ATOM 1196 N N . PHE A 1 153 ? 0.259 3.401 3.452 1.00 81.12 153 PHE A N 1
ATOM 1197 C CA . PHE A 1 153 ? -0.527 4.623 3.511 1.00 81.12 153 PHE A CA 1
ATOM 1198 C C . PHE A 1 153 ? -1.931 4.322 4.004 1.00 81.12 153 PHE A C 1
ATOM 1200 O O . PHE A 1 153 ? -2.567 3.391 3.512 1.00 81.12 153 PHE A O 1
ATOM 1207 N N . LEU A 1 154 ? -2.452 5.159 4.894 1.00 81.25 154 LEU A N 1
ATOM 1208 C CA . LEU A 1 154 ? -3.859 5.137 5.270 1.00 81.25 154 LEU A CA 1
ATOM 1209 C C . LEU A 1 154 ? -4.563 6.360 4.704 1.00 81.25 154 LEU A C 1
ATOM 1211 O O . LEU A 1 154 ? -4.039 7.472 4.760 1.00 81.25 154 LEU A O 1
ATOM 1215 N N . SER A 1 155 ? -5.764 6.152 4.176 1.00 80.31 155 SER A N 1
ATOM 1216 C CA . SER A 1 155 ? -6.642 7.254 3.810 1.00 80.31 155 SER A CA 1
ATOM 1217 C C . SER A 1 155 ? -7.250 7.855 5.072 1.00 80.31 155 SER A C 1
ATOM 1219 O O . SER A 1 155 ? -7.710 7.127 5.962 1.00 80.31 155 SER A O 1
ATOM 1221 N N . ASN A 1 156 ? -7.270 9.183 5.131 1.00 75.50 156 ASN A N 1
ATOM 1222 C CA . ASN A 1 156 ? -8.135 9.919 6.044 1.00 75.50 156 ASN A CA 1
ATOM 1223 C C . ASN A 1 156 ? -9.553 10.064 5.455 1.00 75.50 156 ASN A C 1
ATOM 1225 O O . ASN A 1 156 ? -9.825 9.619 4.335 1.00 75.50 156 ASN A O 1
ATOM 1229 N N . GLU A 1 157 ? -10.446 10.711 6.205 1.00 69.69 157 GLU A N 1
ATOM 1230 C CA . GLU A 1 157 ? -11.850 10.928 5.816 1.00 69.69 157 GLU A CA 1
ATOM 1231 C C . GLU A 1 157 ? -12.010 11.830 4.579 1.00 69.69 157 GLU A C 1
ATOM 1233 O O . GLU A 1 157 ? -13.045 11.814 3.922 1.00 69.69 157 GLU A O 1
ATOM 1238 N N . HIS A 1 158 ? -10.962 12.569 4.209 1.00 71.44 158 HIS A N 1
ATOM 1239 C CA . HIS A 1 158 ? -10.927 13.432 3.028 1.00 71.44 158 HIS A CA 1
ATOM 1240 C C . HIS A 1 158 ? -10.300 12.752 1.797 1.00 71.44 158 HIS A C 1
ATOM 1242 O O . HIS A 1 158 ? -10.051 13.415 0.791 1.00 71.44 158 HIS A O 1
ATOM 1248 N N . GLY A 1 159 ? -10.007 11.446 1.861 1.00 69.25 159 GLY A N 1
ATOM 1249 C CA . GLY A 1 159 ? -9.395 10.707 0.750 1.00 69.25 159 GLY A CA 1
ATOM 1250 C C . GLY A 1 159 ? -7.901 10.985 0.561 1.00 69.25 159 GLY A C 1
ATOM 1251 O O . GLY A 1 159 ? -7.335 10.656 -0.482 1.00 69.25 159 GLY A O 1
ATOM 1252 N N . VAL A 1 160 ? -7.252 11.620 1.539 1.00 76.31 160 VAL A N 1
ATOM 1253 C CA . VAL A 1 160 ? -5.824 11.936 1.505 1.00 76.31 160 VAL A CA 1
ATOM 1254 C C . VAL A 1 160 ? -5.038 10.802 2.157 1.00 76.31 160 VAL A C 1
ATOM 1256 O O . VAL A 1 160 ? -5.316 10.411 3.290 1.00 76.31 160 VAL A O 1
ATOM 1259 N N . LEU A 1 161 ? -4.029 10.296 1.445 1.00 77.00 161 LEU A N 1
ATOM 1260 C CA . LEU A 1 161 ? -3.121 9.267 1.945 1.00 77.00 161 LEU A CA 1
ATOM 1261 C C . LEU A 1 161 ? -2.072 9.875 2.873 1.00 77.00 161 LEU A C 1
ATOM 1263 O O . LEU A 1 161 ? -1.264 10.686 2.426 1.00 77.00 161 LEU A O 1
ATOM 1267 N N . ALA A 1 162 ? -2.050 9.442 4.129 1.00 77.00 162 ALA A N 1
ATOM 1268 C CA . ALA A 1 162 ? -0.982 9.724 5.080 1.00 77.00 162 ALA A CA 1
ATOM 1269 C C . ALA A 1 162 ? -0.091 8.479 5.241 1.00 77.00 162 ALA A C 1
ATOM 1271 O O . ALA A 1 162 ? -0.627 7.373 5.361 1.00 77.00 162 ALA A O 1
ATOM 1272 N N . PRO A 1 163 ? 1.248 8.609 5.216 1.00 72.25 163 PRO A N 1
ATOM 1273 C CA . PRO A 1 163 ? 2.134 7.486 5.506 1.00 72.25 163 PRO A CA 1
ATOM 1274 C C . PRO A 1 163 ? 2.028 7.116 6.988 1.00 72.25 163 PRO A C 1
ATOM 1276 O O . PRO A 1 163 ? 2.067 7.995 7.845 1.00 72.25 163 PRO A O 1
ATOM 1279 N N . VAL A 1 164 ? 1.896 5.823 7.283 1.00 72.75 164 VAL A N 1
ATOM 1280 C CA . VAL A 1 164 ? 1.721 5.317 8.660 1.00 72.75 164 VAL A CA 1
ATOM 1281 C C . VAL A 1 164 ? 2.801 4.314 9.048 1.00 72.75 164 VAL A C 1
ATOM 1283 O O . VAL A 1 164 ? 3.145 4.213 10.219 1.00 72.75 164 VAL A O 1
ATOM 1286 N N . ALA A 1 165 ? 3.385 3.605 8.081 1.00 70.50 165 ALA A N 1
ATOM 1287 C CA . ALA A 1 165 ? 4.548 2.766 8.336 1.00 70.50 165 ALA A CA 1
ATOM 1288 C C . ALA A 1 165 ? 5.477 2.693 7.128 1.00 70.50 165 ALA A C 1
ATOM 1290 O O . ALA A 1 165 ? 5.043 2.730 5.973 1.00 70.50 165 ALA A O 1
ATOM 1291 N N . VAL A 1 166 ? 6.764 2.558 7.434 1.00 71.31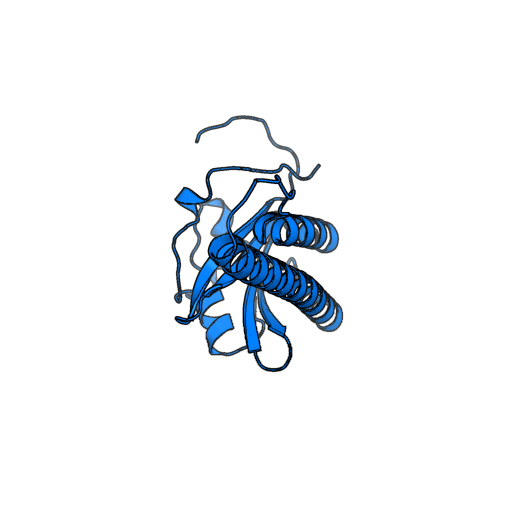 166 VAL A N 1
ATOM 1292 C CA . VAL A 1 166 ? 7.850 2.332 6.487 1.00 71.31 166 VAL A CA 1
ATOM 1293 C C . VAL A 1 166 ? 8.732 1.233 7.060 1.00 71.31 166 VAL A C 1
ATOM 1295 O O . VAL A 1 166 ? 9.159 1.330 8.208 1.00 71.31 166 VAL A O 1
ATOM 1298 N N . ALA A 1 167 ? 9.022 0.207 6.267 1.00 70.12 167 ALA A N 1
ATOM 1299 C CA . ALA A 1 167 ? 9.997 -0.816 6.628 1.00 70.12 167 ALA A CA 1
ATOM 1300 C C . ALA A 1 167 ? 10.997 -1.010 5.488 1.00 70.12 167 ALA A C 1
ATOM 1302 O O . ALA A 1 167 ? 10.635 -0.937 4.313 1.00 70.12 167 ALA A O 1
ATOM 1303 N N . ARG A 1 168 ? 12.258 -1.256 5.842 1.00 68.56 168 ARG A N 1
ATOM 1304 C CA . ARG A 1 168 ? 13.348 -1.520 4.901 1.00 68.56 168 ARG A CA 1
ATOM 1305 C C . ARG A 1 168 ? 14.041 -2.814 5.295 1.00 68.56 168 ARG A C 1
ATOM 1307 O O . ARG A 1 168 ? 14.382 -3.003 6.463 1.00 68.56 168 ARG A O 1
ATOM 1314 N N . HIS A 1 169 ? 14.274 -3.696 4.331 1.00 67.62 169 HIS A N 1
ATOM 1315 C CA . HIS A 1 169 ? 15.101 -4.867 4.577 1.00 67.62 169 HIS A CA 1
ATOM 1316 C C . HIS A 1 169 ? 16.573 -4.447 4.564 1.00 67.62 169 HIS A C 1
ATOM 1318 O O . HIS A 1 169 ? 17.070 -3.950 3.555 1.00 67.62 169 HIS A O 1
ATOM 1324 N N . ALA A 1 170 ? 17.285 -4.618 5.680 1.00 54.12 170 ALA A N 1
ATOM 1325 C CA . ALA A 1 170 ? 18.721 -4.366 5.713 1.00 54.12 170 ALA A CA 1
ATOM 1326 C C . ALA A 1 170 ? 19.473 -5.611 5.235 1.00 54.12 170 ALA A C 1
ATOM 1328 O O . ALA A 1 170 ? 19.653 -6.580 5.979 1.00 54.12 170 ALA A O 1
ATOM 1329 N N . ARG A 1 171 ? 19.921 -5.567 3.978 1.00 48.28 171 ARG A N 1
ATOM 1330 C CA . ARG A 1 171 ? 21.051 -6.368 3.502 1.00 48.28 171 ARG A CA 1
ATOM 1331 C C . ARG A 1 171 ? 22.274 -5.457 3.395 1.00 48.28 171 ARG A C 1
ATOM 1333 O O . ARG A 1 171 ? 22.155 -4.300 3.011 1.00 48.28 171 ARG A O 1
ATOM 1340 N N . GLY A 1 172 ? 23.402 -5.960 3.891 1.00 40.31 172 GLY A N 1
ATOM 1341 C CA . GLY A 1 172 ? 24.523 -5.155 4.360 1.00 40.31 172 GLY A CA 1
ATOM 1342 C C . GLY A 1 172 ? 25.167 -4.251 3.315 1.00 40.31 172 GLY A C 1
ATOM 1343 O O . GLY A 1 172 ? 25.683 -4.739 2.322 1.00 40.31 172 GLY A O 1
ATOM 1344 N N . THR A 1 173 ? 25.240 -2.966 3.644 1.00 32.16 173 THR A N 1
ATOM 1345 C CA . THR A 1 173 ? 26.406 -2.095 3.460 1.00 32.16 173 THR A CA 1
ATOM 1346 C C . THR A 1 173 ? 26.322 -0.992 4.520 1.00 32.16 173 THR A C 1
ATOM 1348 O O . THR A 1 173 ? 25.309 -0.311 4.644 1.00 32.16 173 THR A O 1
ATOM 1351 N N . THR A 1 174 ? 27.366 -0.943 5.352 1.00 30.94 174 THR A N 1
ATOM 1352 C CA . THR A 1 174 ? 27.857 0.173 6.184 1.00 30.94 174 THR A CA 1
ATOM 1353 C C . THR A 1 174 ? 26.878 1.296 6.537 1.00 30.94 174 THR A C 1
ATOM 1355 O O . THR A 1 174 ? 26.611 2.190 5.741 1.00 30.94 174 THR A O 1
ATOM 1358 N N . GLU A 1 175 ? 26.432 1.271 7.793 1.00 38.28 175 GLU A N 1
ATOM 1359 C CA . GLU A 1 175 ? 26.739 2.316 8.781 1.00 38.28 175 GLU A CA 1
ATOM 1360 C C . GLU A 1 175 ? 27.430 3.560 8.191 1.00 38.28 175 GLU A C 1
ATOM 1362 O O . GLU A 1 175 ? 28.653 3.630 8.116 1.00 38.28 175 GLU A O 1
ATOM 1367 N N . GLN A 1 176 ? 26.628 4.519 7.736 1.00 33.75 176 GLN A N 1
ATOM 1368 C CA . GLN A 1 176 ? 26.880 5.945 7.924 1.00 33.75 176 GLN A CA 1
ATOM 1369 C C . GLN A 1 176 ? 25.617 6.711 7.549 1.00 33.75 176 GLN A C 1
ATOM 1371 O O . GLN A 1 176 ? 25.350 7.051 6.398 1.00 33.75 176 GLN A O 1
ATOM 1376 N N . ASP A 1 177 ? 24.814 6.903 8.590 1.00 34.41 177 ASP A N 1
ATOM 1377 C CA . ASP A 1 177 ? 24.154 8.157 8.914 1.00 34.41 177 ASP A CA 1
ATOM 1378 C C . ASP A 1 177 ? 24.607 9.313 8.027 1.00 34.41 177 ASP A C 1
ATOM 1380 O O . ASP A 1 177 ? 25.737 9.766 8.160 1.00 34.41 177 ASP A O 1
ATOM 1384 N N . HIS A 1 178 ? 23.702 9.856 7.223 1.00 29.36 178 HIS A N 1
ATOM 1385 C CA . HIS A 1 178 ? 23.474 11.294 7.218 1.00 29.36 178 HIS A CA 1
ATOM 1386 C C . HIS A 1 178 ? 21.965 11.514 7.104 1.00 29.36 178 HIS A C 1
ATOM 1388 O O . HIS A 1 178 ? 21.330 11.103 6.132 1.00 29.36 17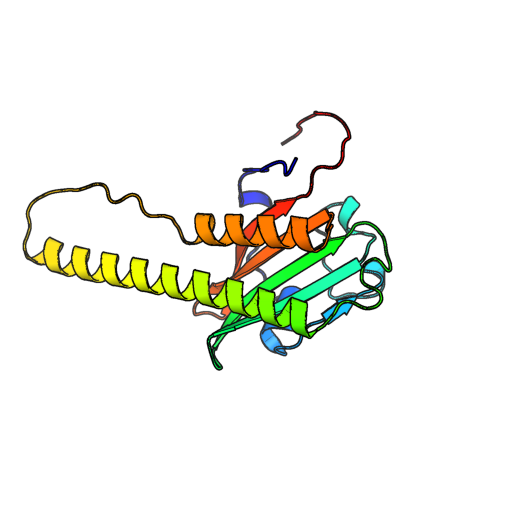8 HIS A O 1
ATOM 1394 N N . CYS A 1 179 ? 21.434 12.068 8.197 1.00 36.19 179 CYS A N 1
ATOM 1395 C CA . CYS A 1 179 ? 20.098 12.631 8.347 1.00 36.19 179 CYS A CA 1
ATOM 1396 C C . CYS A 1 179 ? 19.698 13.545 7.188 1.00 36.19 179 CYS A C 1
ATOM 1398 O O . CYS A 1 179 ? 20.581 14.273 6.680 1.00 36.19 179 CYS A O 1
#

Secondary structure (DSSP, 8-state):
-EE-----GGGT----S-HHHHHHHHH---EEES-GGG-TT---SSGGGGSSEEEEEEEEETTEEEEEEEEEESSTT--TT--HHHHHHHHHHHHHHHHHHHHHHHHHHHHHHHHHTT-----------HHHHHHHHHHHHHHHTT-SEEEEEEE-TTSPEEEEEEEEE--S-------